Protein AF-A0A8S3WZW1-F1 (afdb_monomer)

Organism: Parnassius apollo (NCBI:txid110799)

Solvent-accessible surface area (backbone atoms only — not comparable to full-atom values): 11035 Å² total; per-residue (Å²): 134,59,72,68,61,63,76,68,53,50,45,88,87,77,66,47,67,80,76,90,69,87,63,89,79,61,82,78,77,76,82,77,85,79,80,88,86,80,88,83,90,83,90,84,92,82,85,89,81,85,84,75,82,80,80,79,87,76,80,90,77,90,75,83,87,74,86,74,86,72,76,78,71,56,63,69,59,54,53,51,51,53,51,49,53,52,51,49,54,50,49,54,51,49,52,49,52,53,50,54,49,52,52,50,54,51,53,49,53,51,50,52,57,49,52,54,49,56,50,49,52,52,50,53,51,50,49,57,51,48,55,49,51,52,52,51,52,50,52,51,49,55,52,48,54,52,53,53,52,51,50,55,51,53,52,49,54,52,49,56,51,50,52,54,50,54,52,52,53,61,76,73,108

pLDDT: mean 79.23, std 22.6, range [35.94, 98.62]

Foldseek 3Di:
DDPVCVVCDADPPPRDDDDDDDCPPPPPPDPPPDDDDDDDDDDDDDDDDPDDDDDDDDDDDDDDDDDDPPPPDPVVVVVVVVVVVVVVVVVVVVVVVVVVVVVVVVVVVVVVVVVVVVVVVVVVVVVVVVVVVVVVVVVVVVVVVVVVVVVVVVVVVVVVVVVVVVVVVVVVD

Structure (mmCIF, N/CA/C/O backbone):
data_AF-A0A8S3WZW1-F1
#
_entry.id   AF-A0A8S3WZW1-F1
#
loop_
_atom_site.group_PDB
_atom_site.id
_atom_site.type_symbol
_atom_site.label_atom_id
_atom_site.label_alt_id
_atom_site.label_comp_id
_atom_site.label_asym_id
_atom_site.label_entity_id
_atom_site.label_seq_id
_atom_site.pdbx_PDB_ins_code
_atom_site.Cartn_x
_atom_site.Cartn_y
_atom_site.Cartn_z
_atom_site.occupancy
_atom_site.B_iso_or_equiv
_atom_site.auth_seq_id
_atom_site.auth_comp_id
_atom_site.auth_asym_id
_atom_site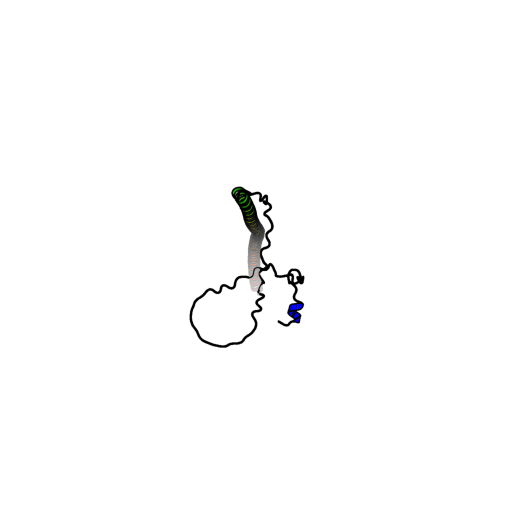.auth_atom_id
_atom_site.pdbx_PDB_model_num
ATOM 1 N N . MET A 1 1 ? 14.688 -11.300 60.352 1.00 54.62 1 MET A N 1
ATOM 2 C CA . MET A 1 1 ? 14.411 -9.846 60.272 1.00 54.62 1 MET A CA 1
ATOM 3 C C . MET A 1 1 ? 14.856 -9.210 61.568 1.00 54.62 1 MET A C 1
ATOM 5 O O . MET A 1 1 ? 14.256 -9.486 62.604 1.00 54.62 1 MET A O 1
ATOM 9 N N . ASP A 1 2 ? 15.897 -8.394 61.490 1.00 75.69 2 ASP A N 1
ATOM 10 C CA . ASP A 1 2 ? 16.558 -7.781 62.645 1.00 75.69 2 ASP A CA 1
ATOM 11 C C . ASP A 1 2 ? 15.654 -6.732 63.305 1.00 75.69 2 ASP A C 1
ATOM 13 O O . ASP A 1 2 ? 14.793 -6.137 62.647 1.00 75.69 2 ASP A O 1
ATOM 17 N N . LYS A 1 3 ? 15.830 -6.508 64.611 1.00 74.81 3 LYS A N 1
ATOM 18 C CA . LYS A 1 3 ? 14.940 -5.653 65.419 1.00 74.81 3 LYS A CA 1
ATOM 19 C C . LYS A 1 3 ? 14.848 -4.226 64.856 1.00 74.81 3 LYS A C 1
ATOM 21 O O . LYS A 1 3 ? 13.752 -3.712 64.657 1.00 74.81 3 LYS A O 1
ATOM 26 N N . GLU A 1 4 ? 15.986 -3.664 64.453 1.00 73.44 4 GLU A N 1
ATOM 27 C CA . GLU A 1 4 ? 16.100 -2.337 63.831 1.00 73.44 4 GLU A CA 1
ATOM 28 C C . GLU A 1 4 ? 15.308 -2.204 62.518 1.00 73.44 4 GLU A C 1
ATOM 30 O O . GLU A 1 4 ? 14.710 -1.161 62.246 1.00 73.44 4 GLU A O 1
ATOM 35 N N . LYS A 1 5 ? 15.240 -3.274 61.711 1.00 73.50 5 LYS A N 1
ATOM 36 C CA . LYS A 1 5 ? 14.475 -3.286 60.451 1.00 73.50 5 LYS A CA 1
ATOM 37 C C . LYS A 1 5 ? 12.965 -3.283 60.699 1.00 73.50 5 LYS A C 1
ATOM 39 O O . LYS A 1 5 ? 12.228 -2.731 59.887 1.00 73.50 5 LYS A O 1
ATOM 44 N N . LYS A 1 6 ? 12.500 -3.850 61.821 1.00 76.00 6 LYS A N 1
ATOM 45 C CA . LYS A 1 6 ? 11.085 -3.787 62.229 1.00 76.00 6 LYS A CA 1
ATOM 46 C C . LYS A 1 6 ? 10.701 -2.384 62.700 1.00 76.00 6 LYS A C 1
ATOM 48 O O . LYS A 1 6 ? 9.657 -1.878 62.297 1.00 76.00 6 LYS A O 1
ATOM 53 N N . ASP A 1 7 ? 11.544 -1.738 63.504 1.00 75.12 7 ASP A N 1
ATOM 54 C CA . ASP A 1 7 ? 11.241 -0.405 64.038 1.00 75.12 7 ASP A CA 1
ATOM 55 C C . ASP A 1 7 ? 11.327 0.708 62.981 1.00 75.12 7 ASP A C 1
ATOM 57 O O . ASP A 1 7 ? 10.606 1.704 63.087 1.00 75.12 7 ASP A O 1
ATOM 61 N N . ASN A 1 8 ? 12.118 0.524 61.922 1.00 78.25 8 ASN A N 1
ATOM 62 C CA . ASN A 1 8 ? 12.224 1.472 60.807 1.00 78.25 8 ASN A CA 1
ATOM 63 C C . ASN A 1 8 ? 11.311 1.159 59.608 1.00 78.25 8 ASN A C 1
ATOM 65 O O . ASN A 1 8 ? 11.361 1.876 58.605 1.00 78.25 8 ASN A O 1
ATOM 69 N N . TRP A 1 9 ? 10.452 0.136 59.694 1.00 79.75 9 TRP A N 1
ATOM 70 C CA . TRP A 1 9 ? 9.528 -0.191 58.609 1.00 79.75 9 TRP A CA 1
ATOM 71 C C . TRP A 1 9 ? 8.501 0.932 58.381 1.00 79.75 9 TRP A C 1
ATOM 73 O O . TRP A 1 9 ? 7.864 1.432 59.313 1.00 79.75 9 TRP A O 1
ATOM 83 N N . LYS A 1 10 ? 8.338 1.320 57.114 1.00 83.69 10 LYS A N 1
ATOM 84 C CA . LYS A 1 10 ? 7.369 2.312 56.631 1.00 83.69 10 LYS A CA 1
ATOM 85 C C . LYS A 1 10 ? 6.571 1.682 55.497 1.00 83.69 10 LYS A C 1
ATOM 87 O O . LYS A 1 10 ? 7.134 0.933 54.701 1.00 83.69 10 LYS A O 1
ATOM 92 N N . CYS A 1 11 ? 5.289 2.022 55.389 1.00 80.56 11 CYS A N 1
ATOM 93 C CA . CYS A 1 11 ? 4.469 1.550 54.275 1.00 80.56 11 CYS A CA 1
ATOM 94 C C . CYS A 1 11 ? 5.054 2.057 52.938 1.00 80.56 11 CYS A C 1
ATOM 96 O O . CYS A 1 11 ? 5.253 3.269 52.808 1.00 80.56 11 CYS A O 1
ATOM 98 N N . PRO A 1 12 ? 5.316 1.191 51.938 1.00 79.31 12 PRO A N 1
ATOM 99 C CA . PRO A 1 12 ? 5.925 1.613 50.675 1.00 79.31 12 PRO A CA 1
ATOM 100 C C . PRO A 1 12 ? 5.044 2.597 49.888 1.00 79.31 12 PRO A C 1
ATOM 102 O O . PRO A 1 12 ? 5.572 3.493 49.234 1.00 79.31 12 PRO A O 1
ATOM 105 N N . THR A 1 13 ? 3.716 2.485 50.006 1.00 79.50 13 THR A N 1
ATOM 106 C CA . THR A 1 13 ? 2.749 3.306 49.259 1.00 79.50 13 THR A CA 1
ATOM 107 C C . THR A 1 13 ? 2.593 4.717 49.831 1.00 79.50 13 THR A C 1
ATOM 109 O O . THR A 1 13 ? 2.595 5.685 49.080 1.00 79.50 13 THR A O 1
ATOM 112 N N . CYS A 1 14 ? 2.473 4.864 51.158 1.00 82.12 14 CYS A N 1
ATOM 113 C CA . CYS A 1 14 ? 2.207 6.164 51.798 1.00 82.12 14 CYS A CA 1
ATOM 114 C C . CYS A 1 14 ? 3.377 6.724 52.625 1.00 82.12 14 CYS A C 1
ATOM 116 O O . CYS A 1 14 ? 3.243 7.786 53.228 1.00 82.12 14 CYS A O 1
ATOM 118 N N . LYS A 1 15 ? 4.512 6.010 52.700 1.00 79.19 15 LYS A N 1
ATOM 119 C CA . LYS A 1 15 ? 5.750 6.359 53.436 1.00 79.19 15 LYS A CA 1
ATOM 120 C C . LYS A 1 15 ? 5.577 6.691 54.930 1.00 79.19 15 LYS A C 1
ATOM 122 O O . LYS A 1 15 ? 6.544 7.076 55.591 1.00 79.19 15 LYS A O 1
ATOM 127 N N . SER A 1 16 ? 4.383 6.499 55.486 1.00 80.56 16 SER A N 1
ATOM 128 C CA . SER A 1 16 ? 4.075 6.747 56.892 1.00 80.56 16 SER A CA 1
ATOM 129 C C . SER A 1 16 ? 4.360 5.518 57.764 1.00 80.56 16 SER A C 1
ATOM 131 O O . SER A 1 16 ? 4.312 4.371 57.308 1.00 80.56 16 SER A O 1
ATOM 133 N N . LYS A 1 17 ? 4.662 5.776 59.040 1.00 78.94 17 LYS A N 1
ATOM 134 C CA . LYS A 1 17 ? 4.694 4.777 60.111 1.00 78.94 17 LYS A CA 1
ATOM 135 C C . LYS A 1 17 ? 3.435 4.991 60.944 1.00 78.94 17 LYS A C 1
ATOM 137 O O . LYS A 1 17 ? 3.364 5.965 61.692 1.00 78.94 17 LYS A O 1
ATOM 142 N N . GLN A 1 18 ? 2.432 4.128 60.786 1.00 70.88 18 GLN A N 1
ATOM 143 C CA . GLN A 1 18 ? 1.236 4.220 61.620 1.00 70.88 18 GLN A CA 1
ATOM 144 C C . GLN A 1 18 ? 1.600 3.948 63.084 1.00 70.88 18 GLN A C 1
ATOM 146 O O . GLN A 1 18 ? 2.420 3.077 63.389 1.00 70.88 18 GLN A O 1
ATOM 151 N N . ARG A 1 19 ? 1.024 4.738 63.996 1.00 68.12 19 ARG A N 1
ATOM 152 C CA . ARG A 1 19 ? 1.172 4.502 65.435 1.00 68.12 19 ARG A CA 1
ATOM 153 C C . ARG A 1 19 ? 0.444 3.205 65.781 1.00 68.12 19 ARG A C 1
ATOM 155 O O . ARG A 1 19 ? -0.629 2.947 65.245 1.00 68.12 19 ARG A O 1
ATOM 162 N N . LYS A 1 20 ? 1.018 2.406 66.683 1.00 69.25 20 LYS A N 1
ATOM 163 C CA . LYS A 1 20 ? 0.307 1.272 67.282 1.00 69.25 20 LYS A CA 1
ATOM 164 C C . LYS A 1 20 ? -0.819 1.855 68.136 1.00 69.25 20 LYS A C 1
ATOM 166 O O . LYS A 1 20 ? -0.537 2.452 69.172 1.00 69.25 20 LYS A O 1
ATOM 171 N N . PHE A 1 21 ? -2.049 1.766 67.644 1.00 61.47 21 PHE A N 1
ATOM 172 C CA . PHE A 1 21 ? -3.242 2.113 68.407 1.00 61.47 21 PHE A CA 1
ATOM 173 C C . PHE A 1 21 ? -3.668 0.939 69.287 1.00 61.47 21 PHE A C 1
ATOM 175 O O . PHE A 1 21 ? -3.117 -0.159 69.188 1.00 61.47 21 PHE A O 1
ATOM 182 N N . ASP A 1 22 ? -4.612 1.204 70.183 1.00 55.81 22 ASP A N 1
ATOM 183 C CA . ASP A 1 22 ? -5.163 0.186 71.061 1.00 55.81 22 ASP A CA 1
ATOM 184 C C . ASP A 1 22 ? -5.969 -0.853 70.260 1.00 55.81 22 ASP A C 1
ATOM 186 O O . ASP A 1 22 ? -6.866 -0.508 69.490 1.00 55.81 22 ASP A O 1
ATOM 190 N N . ASN A 1 23 ? -5.637 -2.131 70.445 1.00 64.50 23 ASN A N 1
ATOM 191 C CA . ASN A 1 23 ? -6.198 -3.252 69.685 1.00 64.50 23 ASN A CA 1
ATOM 192 C C . ASN A 1 23 ? -7.488 -3.816 70.313 1.00 64.50 23 ASN A C 1
ATOM 194 O O . ASN A 1 23 ? -7.969 -4.858 69.874 1.00 64.50 23 ASN A O 1
ATOM 198 N N . THR A 1 24 ? -8.059 -3.147 71.321 1.00 65.69 24 THR A N 1
ATOM 199 C CA . THR A 1 24 ? -9.237 -3.598 72.090 1.00 65.69 24 THR A CA 1
ATOM 200 C C . THR A 1 24 ? -10.475 -3.932 71.238 1.00 65.69 24 THR A C 1
ATOM 202 O O . THR A 1 24 ? -11.296 -4.740 71.661 1.00 65.69 24 THR A O 1
ATOM 205 N N . ASN A 1 25 ? -10.596 -3.376 70.024 1.00 57.97 25 ASN A N 1
ATOM 206 C CA . ASN A 1 25 ? -11.688 -3.668 69.079 1.00 57.97 25 ASN A CA 1
ATOM 207 C C . ASN A 1 25 ? -11.273 -4.530 67.869 1.00 57.97 25 ASN A C 1
ATOM 209 O O . ASN A 1 25 ? -12.059 -4.682 66.934 1.00 57.97 25 ASN A O 1
ATOM 213 N N . THR A 1 26 ? -10.064 -5.097 67.844 1.00 61.00 26 THR A N 1
ATOM 214 C CA . THR A 1 26 ? -9.662 -6.018 66.770 1.00 61.00 26 THR A CA 1
ATOM 215 C C . THR A 1 26 ? -10.430 -7.335 66.929 1.00 61.00 26 THR A C 1
ATOM 217 O O . THR A 1 26 ? -10.285 -7.976 67.972 1.00 61.00 26 THR A O 1
ATOM 220 N N . PRO A 1 27 ? -11.222 -7.787 65.935 1.00 52.31 27 PRO A N 1
ATOM 221 C CA . PRO A 1 27 ? -11.937 -9.052 66.044 1.00 52.31 27 PRO A CA 1
ATOM 222 C C . PRO A 1 27 ? -10.936 -10.198 66.188 1.00 52.31 27 PRO A C 1
ATOM 224 O O . PRO A 1 27 ? -10.181 -10.494 65.259 1.00 52.31 27 PRO A O 1
ATOM 227 N N . VAL A 1 28 ? -10.914 -10.842 67.356 1.00 55.47 28 VAL A N 1
ATOM 228 C CA . VAL A 1 28 ? -10.090 -12.033 67.569 1.00 55.47 28 VAL A CA 1
ATOM 229 C C . VAL A 1 28 ? -10.707 -13.152 66.743 1.00 55.47 28 VAL A C 1
ATOM 231 O O . VAL A 1 28 ? -11.737 -13.719 67.109 1.00 55.47 28 VAL A O 1
ATOM 234 N N . GLN A 1 29 ? -10.090 -13.434 65.596 1.00 46.97 29 GLN A N 1
ATOM 235 C CA . GLN A 1 29 ? -10.483 -14.531 64.728 1.00 46.97 29 GLN A CA 1
ATOM 236 C C . GLN A 1 29 ? -10.411 -15.818 65.552 1.00 46.97 29 GLN A C 1
ATOM 238 O O . GLN A 1 29 ? -9.341 -16.209 66.015 1.00 46.97 29 GLN A O 1
ATOM 243 N N . SER A 1 30 ? -11.567 -16.428 65.810 1.00 45.31 30 SER A N 1
ATOM 244 C CA . SER A 1 30 ? -11.650 -17.595 66.679 1.00 45.31 30 SER A CA 1
ATOM 245 C C . SER A 1 30 ? -10.825 -18.723 66.068 1.00 45.31 30 SER A C 1
ATOM 247 O O . SER A 1 30 ? -11.159 -19.202 64.983 1.00 45.31 30 SER A O 1
ATOM 249 N N . CYS A 1 31 ? -9.768 -19.163 66.756 1.00 43.66 31 CYS A N 1
ATOM 250 C CA . CYS A 1 31 ? -9.109 -20.417 66.418 1.00 43.66 31 CYS A CA 1
ATO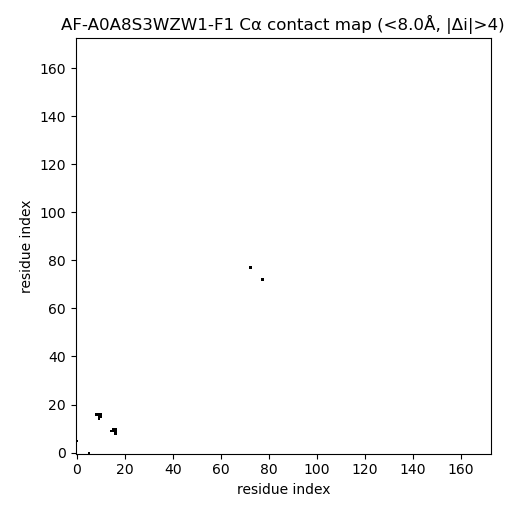M 251 C C . CYS A 1 31 ? -10.152 -21.530 66.527 1.00 43.66 31 CYS A C 1
ATOM 253 O O . CYS A 1 31 ? -10.531 -21.930 67.629 1.00 43.66 31 CYS A O 1
ATOM 255 N N . ARG A 1 32 ? -10.641 -22.005 65.378 1.00 42.94 32 ARG A N 1
ATOM 256 C CA . ARG A 1 32 ? -11.496 -23.185 65.301 1.00 42.94 32 ARG A CA 1
ATOM 257 C C . ARG A 1 32 ? -10.682 -24.397 65.736 1.00 42.94 32 ARG A C 1
ATOM 259 O O . ARG A 1 32 ? -9.927 -24.961 64.951 1.00 42.94 32 ARG A O 1
ATOM 266 N N . MET A 1 33 ? -10.865 -24.788 66.991 1.00 48.00 33 MET A N 1
ATOM 267 C CA . MET A 1 33 ? -10.559 -26.130 67.482 1.00 48.00 33 MET A CA 1
ATOM 268 C C . MET A 1 33 ? -11.605 -27.114 66.930 1.00 48.00 33 MET A C 1
ATOM 270 O O . MET A 1 33 ? -12.412 -27.658 67.677 1.00 48.00 33 MET A O 1
ATOM 274 N N . ASP A 1 34 ? -11.611 -27.315 65.609 1.00 39.38 34 ASP A N 1
ATOM 275 C CA . ASP A 1 34 ? -12.428 -28.346 64.959 1.00 39.38 34 ASP A CA 1
ATOM 276 C C . ASP A 1 34 ? -11.695 -29.700 65.040 1.00 39.38 34 ASP A C 1
ATOM 278 O O . ASP A 1 34 ? -10.512 -29.809 64.722 1.00 39.38 34 ASP A O 1
ATOM 282 N N . SER A 1 35 ? -12.396 -30.732 65.517 1.00 40.22 35 SER A N 1
ATOM 283 C CA . SER A 1 35 ? -11.824 -32.021 65.940 1.00 40.22 35 SER A CA 1
ATOM 284 C C . SER A 1 35 ? -12.757 -33.182 65.570 1.00 40.22 35 SER A C 1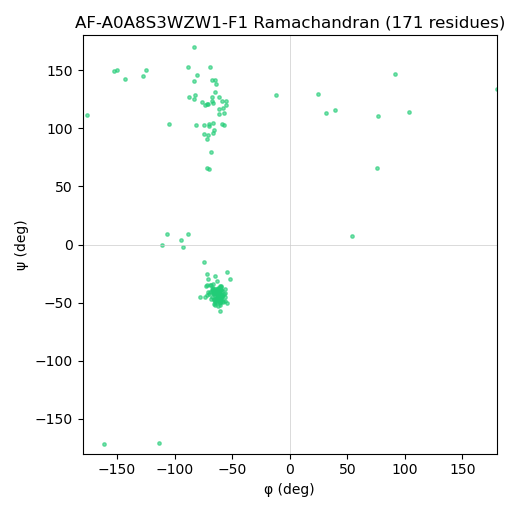
ATOM 286 O O . SER A 1 35 ? -13.966 -33.048 65.725 1.00 40.22 35 SER A O 1
ATOM 288 N N . LEU A 1 36 ? -12.308 -34.366 65.138 1.00 42.16 36 LEU A N 1
ATOM 289 C CA . LEU A 1 36 ? -10.952 -34.866 64.826 1.00 42.16 36 LEU A CA 1
ATOM 290 C C . LEU A 1 36 ? -10.873 -35.136 63.288 1.00 42.16 36 LEU A C 1
ATOM 292 O O . LEU A 1 36 ? -11.790 -34.750 62.573 1.00 42.16 36 LEU A O 1
ATOM 296 N N . SER A 1 37 ? -9.875 -35.751 62.639 1.00 38.41 37 SER A N 1
ATOM 297 C CA . SER A 1 37 ? -8.792 -36.695 62.996 1.00 38.41 37 SER A CA 1
ATOM 298 C C . SER A 1 37 ? -7.700 -36.639 61.887 1.00 38.41 37 SER A C 1
ATOM 300 O O . SER A 1 37 ? -7.782 -35.754 61.042 1.00 38.41 37 SER A O 1
ATOM 302 N N . SER A 1 38 ? -6.646 -37.461 61.775 1.00 37.41 38 SER A N 1
ATOM 303 C CA . SER A 1 38 ? -6.261 -38.773 62.332 1.00 37.41 38 SER A CA 1
ATOM 304 C C . SER A 1 38 ? -4.729 -38.874 62.460 1.00 37.41 38 SER A C 1
ATOM 306 O O . SER A 1 38 ? -4.018 -38.300 61.646 1.00 37.41 38 SER A O 1
ATOM 308 N N . ALA A 1 39 ? -4.265 -39.647 63.452 1.00 45.41 39 ALA A N 1
ATOM 309 C CA . ALA A 1 39 ? -2.952 -40.305 63.589 1.00 45.41 39 ALA A CA 1
ATOM 310 C C . ALA A 1 39 ? -1.682 -39.655 62.974 1.00 45.41 39 ALA A C 1
ATOM 312 O O . ALA A 1 39 ? -1.455 -39.758 61.772 1.00 45.41 39 ALA A O 1
ATOM 313 N N . SER A 1 40 ? -0.741 -39.206 63.822 1.00 36.91 40 SER A N 1
ATOM 314 C CA . SER A 1 40 ? 0.466 -40.005 64.155 1.00 36.91 40 SER A CA 1
ATOM 315 C C . SER A 1 40 ? 1.420 -39.291 65.143 1.00 36.91 40 SER A C 1
ATOM 317 O O . SER A 1 40 ? 1.741 -38.125 64.960 1.00 36.91 40 SER A O 1
ATOM 319 N N . ASP A 1 41 ? 1.872 -40.031 66.162 1.00 37.72 41 ASP A N 1
ATOM 320 C CA . ASP A 1 41 ? 3.148 -39.959 66.904 1.00 37.72 41 ASP A CA 1
ATOM 321 C C . ASP A 1 41 ? 3.852 -38.625 67.310 1.00 37.72 41 ASP A C 1
ATOM 323 O O . ASP A 1 41 ? 4.523 -37.980 66.510 1.00 37.72 41 ASP A O 1
ATOM 327 N N . ARG A 1 42 ? 3.922 -38.452 68.653 1.00 38.75 42 ARG A N 1
ATOM 328 C CA . ARG A 1 42 ? 5.098 -38.117 69.521 1.00 38.75 42 ARG A CA 1
ATOM 329 C C . ARG A 1 42 ? 5.315 -36.690 70.095 1.00 38.75 42 ARG A C 1
ATOM 331 O O . ARG A 1 42 ? 5.640 -35.761 69.373 1.00 38.75 42 ARG A O 1
ATOM 338 N N . ILE A 1 43 ? 5.223 -36.624 71.443 1.00 42.00 43 ILE A N 1
ATOM 339 C CA . ILE A 1 43 ? 6.155 -36.067 72.483 1.00 42.00 43 ILE A CA 1
ATOM 340 C C . ILE A 1 43 ? 7.145 -34.962 72.007 1.00 42.00 43 ILE A C 1
ATOM 342 O O . ILE A 1 43 ? 7.864 -35.204 71.047 1.00 42.00 43 ILE A O 1
ATOM 346 N N . THR A 1 44 ? 7.313 -33.776 72.626 1.00 37.25 44 THR A N 1
ATOM 347 C CA . THR A 1 44 ? 7.437 -33.442 74.071 1.00 37.25 44 THR A CA 1
ATOM 348 C C . THR A 1 44 ? 6.975 -32.028 74.476 1.00 37.25 44 THR A C 1
ATOM 350 O O . THR A 1 44 ? 7.120 -31.063 73.733 1.00 37.25 44 THR A O 1
ATOM 353 N N . GLU A 1 45 ? 6.495 -31.969 75.720 1.00 49.16 45 GLU A N 1
ATOM 354 C CA . GLU A 1 45 ? 6.589 -30.936 76.774 1.00 49.16 45 GLU A CA 1
ATOM 355 C C . GLU A 1 45 ? 7.591 -29.765 76.604 1.00 49.16 45 GLU A C 1
ATOM 357 O O . GLU A 1 45 ? 8.778 -30.000 76.394 1.00 49.16 45 GLU A O 1
ATOM 362 N N . ASP A 1 46 ? 7.105 -28.521 76.765 1.00 35.94 46 ASP A N 1
ATOM 363 C CA . ASP A 1 46 ? 7.481 -27.534 77.819 1.00 35.94 46 ASP A CA 1
ATOM 364 C C . ASP A 1 46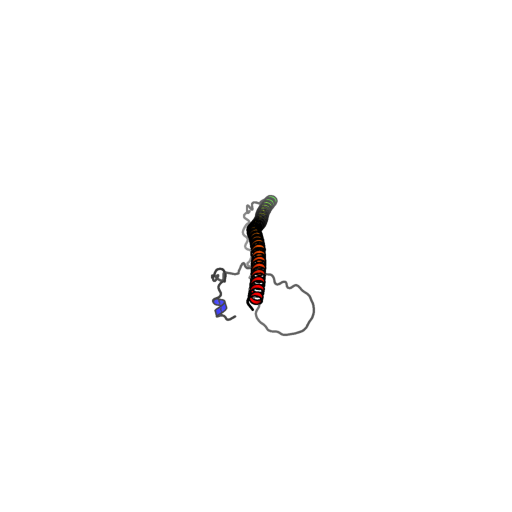 ? 6.574 -26.283 77.652 1.00 35.94 46 ASP A C 1
ATOM 366 O O . ASP A 1 46 ? 6.462 -25.737 76.557 1.00 35.94 46 ASP A O 1
ATOM 370 N N . SER A 1 47 ? 5.657 -25.992 78.580 1.00 40.16 47 SER A N 1
ATOM 371 C CA . SER A 1 47 ? 5.766 -25.077 79.739 1.00 40.16 47 SER A CA 1
ATOM 372 C C . SER A 1 47 ? 5.317 -23.618 79.483 1.00 40.16 47 SER A C 1
ATOM 374 O O . SER A 1 47 ? 5.460 -23.060 78.401 1.00 40.16 47 SER A O 1
ATOM 376 N N . GLU A 1 48 ? 4.762 -23.039 80.554 1.00 44.03 48 GLU A N 1
ATOM 377 C CA . GLU A 1 48 ? 4.527 -21.617 80.864 1.00 44.03 48 GLU A CA 1
ATOM 378 C C . GLU A 1 48 ? 3.376 -20.779 80.229 1.00 44.03 48 GLU A C 1
ATOM 380 O O . GLU A 1 48 ? 3.389 -20.303 79.097 1.00 44.03 48 GLU A O 1
ATOM 385 N N . GLU A 1 49 ? 2.423 -20.466 81.126 1.00 46.28 49 GLU A N 1
ATOM 386 C CA . GLU A 1 49 ? 1.781 -19.151 81.320 1.00 46.28 49 GLU A CA 1
ATOM 387 C C . GLU A 1 49 ? 0.709 -18.641 80.337 1.00 46.28 49 GLU A C 1
ATOM 389 O O . GLU A 1 49 ? 0.775 -17.540 79.775 1.00 46.28 49 GLU A O 1
ATOM 394 N N . CYS A 1 50 ? -0.430 -19.342 80.311 1.00 40.69 50 CYS A N 1
ATOM 395 C CA . CYS A 1 50 ? -1.692 -18.719 79.908 1.00 40.69 50 CYS A CA 1
ATOM 396 C C . CYS A 1 50 ? -2.187 -17.734 80.994 1.00 40.69 50 CYS A C 1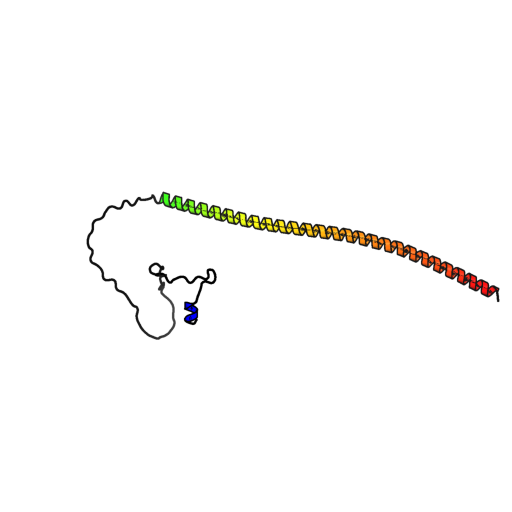
ATOM 398 O O . CYS A 1 50 ? -2.856 -18.112 81.958 1.00 40.69 50 CYS A O 1
ATOM 400 N N . ASN A 1 51 ? -1.842 -16.453 80.834 1.00 47.66 51 ASN A N 1
ATOM 401 C CA . ASN A 1 51 ? -2.193 -15.349 81.733 1.00 47.66 51 ASN A CA 1
ATOM 402 C C . ASN A 1 51 ? -3.708 -15.023 81.716 1.00 47.66 51 ASN A C 1
ATOM 404 O O . ASN A 1 51 ? -4.163 -14.071 81.076 1.00 47.66 51 ASN A O 1
ATOM 408 N N . LEU A 1 52 ? -4.509 -15.815 82.435 1.00 39.59 52 LEU A N 1
ATOM 409 C CA . LEU A 1 52 ? -5.961 -15.639 82.552 1.00 39.59 52 LEU A CA 1
ATOM 410 C C . LEU A 1 52 ? -6.334 -14.576 83.600 1.00 39.59 52 LEU A C 1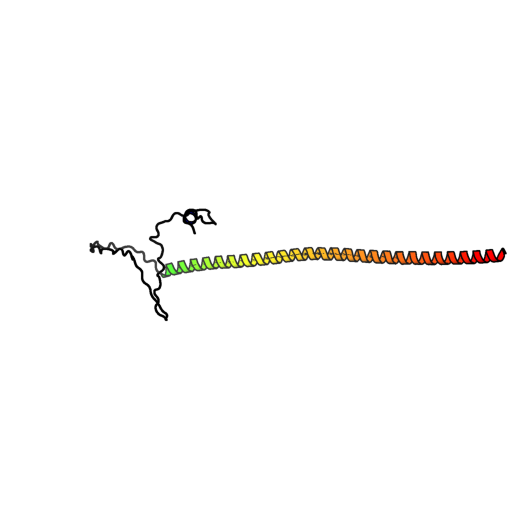
ATOM 412 O O . LEU A 1 52 ? -6.384 -14.840 84.801 1.00 39.59 52 LEU A O 1
ATOM 416 N N . THR A 1 53 ? -6.697 -13.377 83.141 1.00 40.66 53 THR A N 1
ATOM 417 C CA . THR A 1 53 ? -7.314 -12.347 83.993 1.00 40.66 53 THR A CA 1
ATOM 418 C C . THR A 1 53 ? -8.776 -12.695 84.294 1.00 40.66 53 THR A C 1
ATOM 420 O O . THR A 1 53 ? -9.691 -12.381 83.533 1.00 40.66 53 THR A O 1
ATOM 423 N N . GLN A 1 54 ? -9.019 -13.339 85.437 1.00 44.50 54 GLN A N 1
ATOM 424 C CA . GLN A 1 54 ? -10.376 -13.610 85.916 1.00 44.50 54 GLN A CA 1
ATOM 425 C C . GLN A 1 54 ? -11.105 -12.304 86.280 1.00 44.50 54 GLN A C 1
ATOM 427 O O . GLN A 1 54 ? -10.680 -11.557 87.163 1.00 44.50 54 GLN A O 1
ATOM 432 N N . ARG A 1 55 ? -12.250 -12.037 85.636 1.00 45.38 55 ARG A N 1
ATOM 433 C CA . ARG A 1 55 ? -13.151 -10.948 86.041 1.00 45.38 55 ARG A CA 1
ATOM 434 C C . ARG A 1 55 ? -13.891 -11.323 87.326 1.00 45.38 55 ARG A C 1
ATOM 436 O O . ARG A 1 55 ? -14.663 -12.276 87.352 1.00 45.38 55 ARG A O 1
ATOM 443 N N . LYS A 1 56 ? -13.702 -10.515 88.368 1.00 48.84 56 LYS A N 1
ATOM 444 C CA . LYS A 1 56 ? -14.462 -10.578 89.623 1.00 48.84 56 LYS A CA 1
ATOM 445 C C . LYS A 1 56 ? -15.923 -10.165 89.348 1.00 48.84 56 LYS A C 1
ATOM 447 O O . LYS A 1 56 ? -16.119 -9.064 88.829 1.00 48.84 56 LYS A O 1
ATOM 452 N N . PRO A 1 57 ? -16.943 -10.987 89.658 1.00 43.94 57 PRO A N 1
ATOM 453 C CA . PRO A 1 57 ? -18.334 -10.594 89.457 1.00 43.94 57 PRO A CA 1
ATOM 454 C C . PRO A 1 57 ? -18.726 -9.529 90.489 1.00 43.94 57 PRO A C 1
ATOM 456 O O . PRO A 1 57 ? -18.641 -9.758 91.695 1.00 43.94 57 PRO A O 1
ATOM 459 N N . LEU A 1 58 ? -19.142 -8.356 90.009 1.00 48.72 58 LEU A N 1
ATOM 460 C CA . LEU A 1 58 ? -19.738 -7.315 90.844 1.00 48.72 58 LEU A CA 1
ATOM 461 C C . LEU A 1 58 ? -21.230 -7.601 91.058 1.00 48.72 58 LEU A C 1
ATOM 463 O O . LEU A 1 58 ? -21.932 -8.069 90.163 1.00 48.72 58 LEU A O 1
ATOM 467 N N . ILE A 1 59 ? -21.673 -7.345 92.286 1.00 51.53 59 ILE A N 1
ATOM 468 C CA . ILE A 1 59 ? -23.018 -7.615 92.805 1.00 51.53 59 ILE A CA 1
ATOM 469 C C . ILE A 1 59 ? -24.052 -6.745 92.057 1.00 51.53 59 ILE A C 1
ATOM 471 O O . ILE A 1 59 ? -23.753 -5.586 91.765 1.00 51.53 59 ILE A O 1
ATOM 475 N N . PRO A 1 60 ? -25.260 -7.257 91.744 1.00 49.88 60 PRO A N 1
ATOM 476 C CA . PRO A 1 60 ? -26.261 -6.501 90.996 1.00 49.88 60 PRO A CA 1
ATOM 477 C C . PRO A 1 60 ? -26.930 -5.430 91.867 1.00 49.88 60 PRO A C 1
ATOM 479 O O . PRO A 1 60 ? -27.835 -5.721 92.653 1.00 49.88 60 PRO A O 1
ATOM 482 N N . GLU A 1 61 ? -26.526 -4.175 91.688 1.00 43.81 61 GLU A N 1
ATOM 483 C C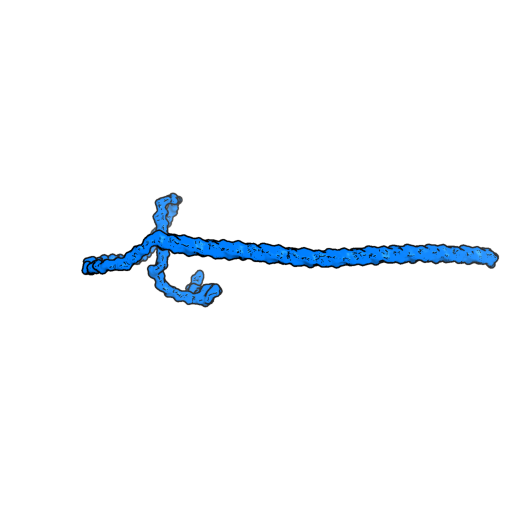A . GLU A 1 61 ? -27.242 -3.034 92.255 1.00 43.81 61 GLU A CA 1
ATOM 484 C C . GLU A 1 61 ? -28.409 -2.638 91.335 1.00 43.81 61 GLU A C 1
ATOM 486 O O . GLU A 1 61 ? -28.251 -2.436 90.130 1.00 43.81 61 GLU A O 1
ATOM 491 N N . LYS A 1 62 ? -29.622 -2.589 91.895 1.00 56.00 62 LYS A N 1
ATOM 492 C CA . LYS A 1 62 ? -30.847 -2.284 91.147 1.00 56.00 62 LYS A CA 1
ATOM 493 C C . LYS A 1 62 ? -30.926 -0.784 90.863 1.00 56.00 62 LYS A C 1
ATOM 495 O O . LYS A 1 62 ? -31.042 -0.004 91.805 1.00 56.00 62 LYS A O 1
ATOM 500 N N . GLN A 1 63 ? -31.019 -0.394 89.593 1.00 45.88 63 GLN A N 1
ATOM 501 C CA . GLN A 1 63 ? -31.573 0.909 89.208 1.00 45.88 63 GLN A CA 1
ATOM 502 C C . GLN A 1 63 ? -32.722 0.757 88.198 1.00 45.88 63 GLN A C 1
ATOM 504 O O . GLN A 1 63 ? -32.764 -0.242 87.473 1.00 45.88 63 GLN A O 1
ATOM 509 N N . PRO A 1 64 ? -33.704 1.682 88.188 1.00 49.00 64 PRO A N 1
ATOM 510 C CA . PRO A 1 64 ? -34.972 1.460 87.504 1.00 49.00 64 PRO A CA 1
ATOM 511 C C . PRO A 1 64 ? -34.882 1.714 86.000 1.00 49.00 64 PRO A C 1
ATOM 513 O O . PRO A 1 64 ? -34.207 2.632 85.538 1.00 49.00 64 PRO A O 1
ATOM 516 N N . LEU A 1 65 ? -35.651 0.929 85.248 1.00 50.94 65 LEU A N 1
ATOM 517 C CA . LEU A 1 65 ? -35.884 1.112 83.820 1.00 50.94 65 LEU A CA 1
ATOM 518 C C . LEU A 1 65 ? -36.477 2.502 83.541 1.00 50.94 65 LEU A C 1
ATOM 520 O O . LEU A 1 65 ? -37.604 2.786 83.945 1.00 50.94 65 LEU A O 1
ATOM 524 N N . SER A 1 66 ? -35.759 3.329 82.782 1.00 46.12 66 SER A N 1
ATOM 525 C CA . SER A 1 66 ? -36.385 4.402 82.007 1.00 46.12 66 SER A CA 1
ATOM 526 C C . SER A 1 66 ? -36.797 3.818 80.650 1.00 46.12 66 SER A C 1
ATOM 528 O O . SER A 1 66 ? -35.952 3.191 80.001 1.00 46.12 66 SER A O 1
ATOM 530 N N . PRO A 1 67 ? -38.064 3.945 80.213 1.00 48.78 67 PRO A N 1
ATOM 531 C CA . PRO A 1 67 ? -38.511 3.369 78.954 1.00 48.78 67 PRO A CA 1
ATOM 532 C C . PRO A 1 67 ? -37.877 4.133 77.791 1.00 48.78 67 PRO A C 1
ATOM 534 O O . PRO A 1 67 ? -38.284 5.243 77.447 1.00 48.78 67 PRO A O 1
ATOM 537 N N . GLY A 1 68 ? -36.859 3.526 77.183 1.00 46.91 68 GLY A N 1
ATOM 538 C CA . GLY A 1 68 ? -36.251 4.054 75.975 1.00 46.91 68 GLY A CA 1
ATOM 539 C C . GLY A 1 68 ? -37.297 4.173 74.872 1.00 46.91 68 GLY A C 1
ATOM 540 O O . GLY A 1 68 ? -37.904 3.182 74.474 1.00 46.91 68 GLY A O 1
ATOM 541 N N . SER A 1 69 ? -37.457 5.384 74.337 1.00 52.81 69 SER A N 1
ATOM 542 C CA . SER A 1 69 ? -38.126 5.626 73.059 1.00 52.81 69 SER A CA 1
ATOM 543 C C . SER A 1 69 ? -37.248 5.092 71.919 1.00 52.81 69 SER A C 1
ATOM 545 O O . SER A 1 69 ? -36.738 5.852 71.093 1.00 52.81 69 SER A O 1
ATOM 547 N N . SER A 1 70 ? -37.047 3.773 71.872 1.00 55.31 70 SER A N 1
ATOM 548 C CA . SER A 1 70 ? -36.539 3.100 70.685 1.00 55.31 70 SER A CA 1
ATOM 549 C C . SER A 1 70 ? -37.610 3.228 69.611 1.00 55.31 70 SER A C 1
ATOM 551 O O . SER A 1 70 ? -38.571 2.459 69.590 1.00 55.31 70 SER A O 1
ATOM 553 N N . SER A 1 71 ? -37.462 4.238 68.753 1.00 56.59 71 SER A N 1
ATOM 554 C CA . SER A 1 71 ? -38.239 4.354 67.525 1.00 56.59 71 SER A CA 1
ATOM 555 C C . SER A 1 71 ? -38.007 3.082 66.718 1.00 56.59 71 SER A C 1
ATOM 557 O O . SER A 1 71 ? -36.932 2.892 66.145 1.00 56.59 71 SER A O 1
ATOM 559 N N . ILE A 1 72 ? -38.988 2.179 66.742 1.00 61.94 72 ILE A N 1
ATOM 560 C CA . ILE A 1 72 ? -38.973 0.963 65.939 1.00 61.94 72 ILE A CA 1
ATOM 561 C C . ILE A 1 72 ? -39.203 1.427 64.503 1.00 61.94 72 ILE A C 1
ATOM 563 O O . ILE A 1 72 ? -40.344 1.577 64.064 1.00 61.94 72 ILE A O 1
ATOM 567 N N . MET A 1 73 ? -38.115 1.702 63.778 1.00 63.91 73 MET A N 1
ATOM 568 C CA . MET A 1 73 ? -38.187 1.723 62.323 1.00 63.91 73 MET A CA 1
ATOM 569 C C . MET A 1 73 ? -38.732 0.365 61.888 1.00 63.91 73 MET A C 1
ATOM 571 O O . MET A 1 73 ? -38.166 -0.665 62.241 1.00 63.91 73 MET A O 1
ATOM 575 N N . ASP A 1 74 ? -39.837 0.373 61.145 1.00 78.81 74 ASP A N 1
ATOM 576 C CA . ASP A 1 74 ? -40.361 -0.830 60.506 1.00 78.81 74 ASP A CA 1
ATOM 577 C C . ASP A 1 74 ? -39.245 -1.439 59.644 1.00 78.81 74 ASP A C 1
ATOM 579 O O . ASP A 1 74 ? -38.747 -0.785 58.722 1.00 78.81 74 ASP A O 1
ATOM 583 N N . ASP A 1 75 ? -38.850 -2.681 59.941 1.00 81.88 75 ASP A N 1
ATOM 584 C CA . ASP A 1 75 ? -37.791 -3.402 59.223 1.00 81.88 75 ASP A CA 1
ATOM 585 C C . ASP A 1 75 ? -38.026 -3.395 57.706 1.00 81.88 75 ASP A C 1
ATOM 587 O O . ASP A 1 75 ? -37.076 -3.368 56.924 1.00 81.88 75 ASP A O 1
ATOM 591 N N . LYS A 1 76 ? -39.288 -3.337 57.254 1.00 86.00 76 LYS A N 1
ATOM 592 C CA . LYS A 1 76 ? -39.621 -3.212 55.827 1.00 86.00 76 LYS A CA 1
ATOM 593 C C . LYS A 1 76 ? -39.105 -1.911 55.214 1.00 86.00 76 LYS A C 1
ATOM 595 O O . LYS A 1 76 ? -38.674 -1.917 54.062 1.00 86.00 76 LYS A O 1
ATOM 600 N N . VAL A 1 77 ? -39.134 -0.802 55.954 1.00 88.69 77 VAL A N 1
ATOM 601 C CA . VAL A 1 77 ? -38.599 0.493 55.506 1.00 88.69 77 VAL A CA 1
ATOM 602 C C . VAL A 1 77 ? -37.079 0.411 55.393 1.00 88.69 77 VAL A C 1
ATOM 604 O O . VAL A 1 77 ? -36.534 0.795 54.358 1.00 88.69 77 VAL A O 1
ATOM 607 N N . LEU A 1 78 ? -36.406 -0.168 56.392 1.00 89.12 78 LEU A N 1
ATOM 608 C CA . LEU A 1 78 ? -34.953 -0.353 56.378 1.00 89.12 78 LEU A CA 1
ATOM 609 C C . LEU A 1 78 ? -34.504 -1.271 55.227 1.00 89.12 78 LEU A C 1
ATOM 611 O O . LEU A 1 78 ? -33.622 -0.902 54.453 1.00 89.12 78 LEU A O 1
ATOM 615 N N . VAL A 1 79 ? -35.166 -2.416 55.035 1.00 91.81 79 VAL A N 1
ATOM 616 C CA . VAL A 1 79 ? -34.910 -3.342 53.916 1.00 91.81 79 VAL A CA 1
ATOM 617 C C . VAL A 1 79 ? -35.150 -2.675 52.557 1.00 91.81 79 VAL A C 1
ATOM 619 O O . VAL A 1 79 ? -34.405 -2.930 51.612 1.00 91.81 79 VAL A O 1
ATOM 622 N N . ASN A 1 80 ? -36.150 -1.798 52.434 1.00 92.25 80 ASN A N 1
ATOM 623 C CA . ASN A 1 80 ? -36.401 -1.058 51.195 1.00 92.25 80 ASN A CA 1
ATOM 624 C C . ASN A 1 80 ? -35.341 0.024 50.921 1.00 92.25 80 ASN A C 1
ATOM 626 O O . ASN A 1 80 ? -34.993 0.230 49.758 1.00 92.25 80 ASN A O 1
ATOM 630 N N . ILE A 1 81 ? -34.804 0.681 51.956 1.00 93.62 81 ILE A N 1
ATOM 631 C CA . ILE A 1 81 ? -33.669 1.613 51.828 1.00 93.62 81 ILE A CA 1
ATOM 632 C C . ILE A 1 81 ? -32.417 0.847 51.384 1.00 93.62 81 ILE A C 1
ATOM 634 O O . ILE A 1 81 ? -31.822 1.202 50.373 1.00 93.62 81 ILE A O 1
ATOM 638 N N . ILE A 1 82 ? -32.082 -0.258 52.060 1.00 93.56 82 ILE A N 1
ATOM 639 C CA . ILE A 1 82 ? -30.935 -1.112 51.710 1.00 93.56 82 ILE A CA 1
ATOM 640 C C . ILE A 1 82 ? -31.069 -1.652 50.278 1.00 93.56 82 ILE A C 1
ATOM 642 O O . ILE A 1 82 ? -30.111 -1.602 49.511 1.00 93.56 82 ILE A O 1
ATOM 646 N N . ARG A 1 83 ? -32.262 -2.119 49.874 1.00 95.50 83 ARG A N 1
ATOM 647 C CA . ARG A 1 83 ? -32.503 -2.584 48.497 1.00 95.50 83 ARG A CA 1
ATOM 648 C C . ARG A 1 83 ? -32.268 -1.471 47.476 1.00 95.50 83 ARG A C 1
ATOM 650 O O . ARG A 1 83 ? -31.660 -1.748 46.448 1.00 95.50 83 ARG A O 1
ATOM 657 N N . ARG A 1 84 ? -32.728 -0.243 47.749 1.00 95.62 84 ARG A N 1
ATOM 658 C CA . ARG A 1 84 ? -32.514 0.911 46.863 1.00 95.62 84 ARG A CA 1
ATOM 659 C C . ARG A 1 84 ? -31.029 1.238 46.729 1.00 95.62 84 ARG A C 1
ATOM 661 O O . ARG A 1 84 ? -30.564 1.378 45.607 1.00 95.62 84 ARG A O 1
ATOM 668 N N . GLU A 1 85 ? -30.304 1.297 47.842 1.00 96.31 85 GLU A N 1
ATOM 669 C CA . GLU A 1 85 ? -28.870 1.607 47.860 1.00 96.31 85 GLU A CA 1
ATOM 670 C C . GLU A 1 85 ? -28.061 0.567 47.067 1.00 96.31 85 GLU A C 1
ATOM 672 O O . GLU A 1 85 ? -27.246 0.912 46.214 1.00 96.31 85 GLU A O 1
ATOM 677 N N . ILE A 1 86 ? -28.362 -0.723 47.270 1.00 96.12 86 ILE A N 1
ATOM 678 C CA . ILE A 1 86 ? -27.757 -1.823 46.506 1.00 96.12 86 ILE A CA 1
ATOM 679 C C . ILE A 1 86 ? -28.116 -1.712 45.019 1.00 96.12 86 ILE A C 1
ATOM 681 O O . ILE A 1 86 ? -27.235 -1.836 44.175 1.00 96.12 86 ILE A O 1
ATOM 685 N N . GLN A 1 87 ? -29.386 -1.469 44.674 1.00 96.69 87 GLN A N 1
ATOM 686 C CA . GLN A 1 87 ? -29.807 -1.321 43.276 1.00 96.69 87 GLN A CA 1
ATOM 687 C C . GLN A 1 87 ? -29.124 -0.137 42.591 1.00 96.69 87 GLN A C 1
ATOM 689 O O . GLN A 1 87 ? -28.692 -0.279 41.449 1.00 96.69 87 GLN A O 1
ATOM 694 N N . GLN A 1 88 ? -28.993 1.000 43.274 1.00 97.06 88 GLN A N 1
ATOM 695 C CA . GLN A 1 88 ? -28.302 2.170 42.747 1.00 97.06 88 GLN A CA 1
ATOM 696 C C . GLN A 1 88 ? -26.812 1.875 42.537 1.00 97.06 88 GLN A C 1
ATOM 698 O O . GLN A 1 88 ? -26.328 2.011 41.417 1.00 97.06 88 GLN A O 1
ATOM 703 N N . SER A 1 89 ? -26.119 1.357 43.555 1.00 97.25 89 SER A N 1
ATOM 704 C CA . SER A 1 89 ? -24.697 1.006 43.462 1.00 97.25 89 SER A CA 1
ATOM 705 C C . SER A 1 89 ? -24.411 -0.034 42.367 1.00 97.25 89 SER A C 1
ATOM 707 O O . SER A 1 89 ? -23.450 0.110 41.612 1.00 97.25 89 SER A O 1
ATOM 709 N N . VAL A 1 90 ? -25.274 -1.047 42.210 1.00 97.12 90 VAL A N 1
ATOM 710 C CA . VAL A 1 90 ? -25.176 -2.029 41.116 1.00 97.12 90 VAL A CA 1
ATOM 711 C C . VAL A 1 90 ? -25.426 -1.379 39.754 1.00 97.12 90 VAL A C 1
ATOM 713 O O . VAL A 1 90 ? -24.701 -1.678 38.809 1.00 97.12 90 VAL A O 1
ATOM 716 N N . THR A 1 91 ? -26.411 -0.484 39.635 1.00 97.19 91 THR A N 1
ATOM 717 C CA . THR A 1 91 ? -26.718 0.197 38.365 1.00 97.19 91 THR A CA 1
ATOM 718 C C . THR A 1 91 ? -25.562 1.096 37.933 1.00 97.19 91 THR A C 1
ATOM 720 O O . THR A 1 91 ? -25.110 0.990 36.798 1.00 97.19 91 THR A O 1
ATOM 723 N N . GLU A 1 92 ? -25.018 1.904 38.847 1.00 97.38 92 GLU A N 1
ATOM 724 C CA . GLU A 1 92 ? -23.856 2.766 38.600 1.00 97.38 92 GLU A CA 1
ATOM 725 C C . GLU A 1 92 ? -22.604 1.949 38.235 1.00 97.38 92 GLU A C 1
ATOM 727 O O . GLU A 1 92 ? -21.885 2.292 37.294 1.00 97.38 92 GLU A O 1
ATOM 732 N N . ALA A 1 93 ? -22.359 0.829 38.927 1.00 97.12 93 ALA A N 1
ATOM 733 C CA . ALA A 1 93 ? -21.242 -0.064 38.622 1.00 97.12 93 ALA A CA 1
ATOM 734 C C . ALA A 1 93 ? -21.382 -0.727 37.240 1.00 97.12 93 ALA A C 1
ATOM 736 O O . ALA A 1 93 ? -20.401 -0.802 36.498 1.00 97.12 93 ALA A O 1
ATOM 737 N N . VAL A 1 94 ? -22.587 -1.178 36.873 1.00 96.94 94 VAL A N 1
ATOM 738 C CA . VAL A 1 94 ? -22.866 -1.775 35.557 1.00 96.94 94 VAL A CA 1
ATOM 739 C C . VAL A 1 94 ? -22.772 -0.727 34.450 1.00 96.94 94 VAL A C 1
ATOM 741 O O . VAL A 1 94 ? -22.099 -0.983 33.456 1.00 96.94 94 VAL A O 1
ATOM 744 N N . GLU A 1 95 ? -23.370 0.456 34.613 1.00 97.50 95 GLU A N 1
ATOM 745 C CA . GLU A 1 95 ? -23.276 1.541 33.627 1.00 97.50 95 GLU A CA 1
ATOM 746 C C . GLU A 1 95 ? -21.815 1.954 33.403 1.00 97.50 95 GLU A C 1
ATOM 748 O O . GLU A 1 95 ? -21.365 2.049 32.261 1.00 97.50 95 GLU A O 1
ATOM 753 N N . SER A 1 96 ? -21.049 2.121 34.485 1.00 97.69 9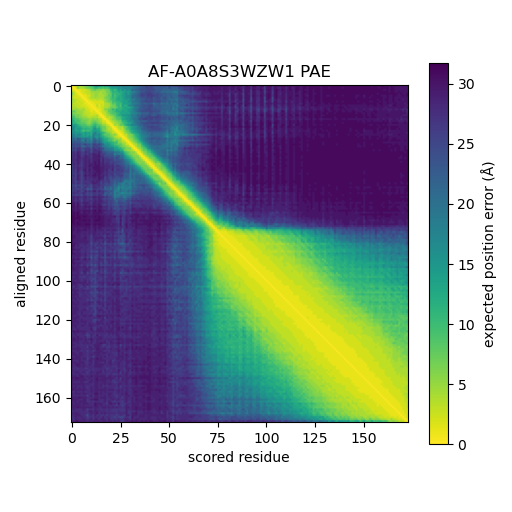6 SER A N 1
ATOM 754 C CA . SER A 1 96 ? -19.621 2.440 34.432 1.00 97.69 96 SER A CA 1
ATOM 755 C C . SER A 1 96 ? -18.811 1.351 33.719 1.00 97.69 96 SER A C 1
ATOM 757 O O . SER A 1 96 ? -18.041 1.658 32.807 1.00 97.69 96 SER A O 1
ATOM 759 N N . ALA A 1 97 ? -19.024 0.074 34.059 1.00 97.31 97 ALA A N 1
ATOM 760 C CA . ALA A 1 97 ? -18.330 -1.049 33.431 1.00 97.31 97 ALA A CA 1
ATOM 761 C C . ALA A 1 97 ? -18.663 -1.182 31.936 1.00 97.31 97 ALA A C 1
ATOM 763 O O . ALA A 1 97 ? -17.758 -1.336 31.116 1.00 97.31 97 ALA A O 1
ATOM 764 N N . VAL A 1 98 ? -19.945 -1.068 31.572 1.00 97.56 98 VAL A N 1
ATOM 765 C CA . VAL A 1 98 ? -20.424 -1.115 30.182 1.00 97.56 98 VAL A CA 1
ATOM 766 C C . VAL A 1 98 ? -19.854 0.050 29.375 1.00 97.56 98 VAL A C 1
ATOM 768 O O . VAL A 1 98 ? -19.331 -0.158 28.281 1.00 97.56 98 VAL A O 1
ATOM 771 N N . LYS A 1 99 ? -19.890 1.270 29.922 1.00 97.88 99 LYS A N 1
ATOM 772 C CA . LYS A 1 99 ? -19.331 2.464 29.282 1.00 97.88 99 LYS A CA 1
ATOM 773 C C . LYS A 1 99 ? -17.820 2.354 29.094 1.00 97.88 99 LYS A C 1
ATOM 775 O O . LYS A 1 99 ? -17.336 2.625 28.003 1.00 97.88 99 LYS A O 1
ATOM 780 N N . MET A 1 100 ? -17.086 1.924 30.121 1.00 97.56 100 MET A N 1
ATOM 781 C CA . MET A 1 100 ? -15.636 1.721 30.050 1.00 97.56 100 MET A CA 1
ATOM 782 C C . MET A 1 100 ? -15.265 0.665 29.003 1.00 97.56 100 MET A C 1
ATOM 784 O O . MET A 1 100 ? -14.344 0.894 28.221 1.00 97.56 100 MET A O 1
ATOM 788 N N . TYR A 1 101 ? -15.996 -0.455 28.962 1.00 97.81 101 TYR A N 1
ATOM 789 C CA . TYR A 1 101 ? -15.800 -1.499 27.959 1.00 97.81 101 TYR A CA 1
ATOM 790 C C . TYR A 1 101 ? -16.024 -0.950 26.546 1.00 97.81 101 TYR A C 1
ATOM 792 O O . TYR A 1 101 ? -15.093 -0.941 25.748 1.00 97.81 101 TYR A O 1
ATOM 800 N N . PHE A 1 102 ? -17.201 -0.388 26.254 1.00 97.81 102 PHE A N 1
ATOM 801 C CA . PHE A 1 102 ? -17.480 0.143 24.919 1.00 97.81 102 PHE A CA 1
ATOM 802 C C . PHE A 1 102 ? -16.540 1.282 24.513 1.00 97.81 102 PHE A C 1
ATOM 804 O O . PHE A 1 102 ? -16.100 1.302 23.369 1.00 97.81 102 PHE A O 1
ATOM 811 N N . SER A 1 103 ? -16.181 2.204 25.415 1.00 98.12 103 SER A N 1
ATOM 812 C CA . SER A 1 103 ? -15.190 3.245 25.108 1.00 98.12 103 SER A CA 1
ATOM 813 C C . SER A 1 103 ? -13.841 2.648 24.699 1.00 98.12 103 SER A C 1
ATOM 815 O O . SER A 1 103 ? -13.287 3.082 23.694 1.00 98.12 103 SER A O 1
ATOM 817 N N . LYS A 1 104 ? -13.354 1.619 25.410 1.00 97.81 104 LYS A N 1
ATOM 818 C CA . LYS A 1 104 ? -12.117 0.912 25.056 1.00 97.81 104 LYS A CA 1
ATOM 819 C C . LYS A 1 104 ? -12.211 0.270 23.669 1.00 97.81 104 LYS A C 1
ATOM 821 O O . LYS A 1 104 ? -11.353 0.526 22.833 1.00 97.81 104 LYS A O 1
ATOM 826 N N . GLU A 1 105 ? -13.254 -0.519 23.414 1.00 98.00 105 GLU A N 1
ATOM 827 C CA . GLU A 1 105 ? -13.433 -1.212 22.128 1.00 98.00 105 GLU A CA 1
ATOM 828 C C . GLU A 1 105 ? -13.581 -0.209 20.964 1.00 98.00 105 GLU A C 1
ATOM 830 O O . GLU A 1 105 ? -13.007 -0.404 19.895 1.00 98.00 105 GLU A O 1
ATOM 835 N N . PHE A 1 106 ? -14.286 0.914 21.164 1.00 98.12 106 PHE A N 1
ATOM 836 C CA . PHE A 1 106 ? -14.391 1.970 20.151 1.00 98.12 106 PHE A CA 1
ATOM 837 C C . PHE A 1 106 ? -13.063 2.692 19.893 1.00 98.12 106 PHE A C 1
ATOM 839 O O . PHE A 1 106 ? -12.783 3.022 18.739 1.00 98.12 106 PHE A O 1
ATOM 846 N N . ASP A 1 107 ? -12.246 2.939 20.919 1.00 98.25 107 ASP A N 1
ATOM 847 C CA . ASP A 1 107 ? -10.916 3.532 20.743 1.00 98.25 107 ASP A CA 1
ATOM 848 C C . ASP A 1 107 ? -9.942 2.555 20.055 1.00 98.25 107 ASP A C 1
ATOM 850 O O . ASP A 1 107 ? -9.149 2.982 19.211 1.00 98.25 107 ASP A O 1
ATOM 854 N N . GLU A 1 108 ? -10.050 1.249 20.319 1.00 98.06 108 GLU A N 1
ATOM 855 C CA . GLU A 1 108 ? -9.295 0.199 19.620 1.00 98.06 108 GLU A CA 1
ATOM 856 C C . GLU A 1 108 ? -9.701 0.113 18.135 1.00 98.06 108 GLU A C 1
ATOM 858 O O . GLU A 1 108 ? -8.844 0.282 17.266 1.00 98.06 108 GLU A O 1
ATOM 863 N N . ILE A 1 109 ? -11.001 0.022 17.817 1.00 98.06 109 ILE A N 1
ATOM 864 C CA . ILE A 1 109 ? -11.518 0.071 16.431 1.00 98.06 109 ILE A CA 1
ATOM 865 C C . ILE A 1 109 ? -11.075 1.356 15.713 1.00 98.06 109 ILE A C 1
ATOM 867 O O . ILE A 1 109 ? -10.694 1.340 14.542 1.00 98.06 109 ILE A O 1
ATOM 871 N N . LYS A 1 110 ? -11.104 2.502 16.398 1.00 98.25 110 LYS A N 1
ATOM 872 C CA . LYS A 1 110 ? -10.673 3.792 15.842 1.00 98.25 110 LYS A CA 1
ATOM 873 C C . LYS A 1 110 ? -9.168 3.830 15.561 1.00 98.25 110 LYS A C 1
ATOM 875 O O . LYS A 1 110 ? -8.763 4.460 14.581 1.00 98.25 110 LYS A O 1
ATOM 880 N N . SER A 1 111 ? -8.362 3.158 16.382 1.00 98.12 111 SER A N 1
ATOM 881 C CA . SER A 1 111 ? -6.927 2.963 16.162 1.00 98.12 111 SER A CA 1
ATOM 882 C C . SER A 1 111 ? -6.669 2.086 14.930 1.00 98.12 111 SER A C 1
ATOM 884 O O . SER A 1 111 ? -5.923 2.485 14.036 1.00 98.12 111 SER A O 1
ATOM 886 N N . GLU A 1 112 ? -7.365 0.952 14.804 1.00 98.12 112 GLU A N 1
ATOM 887 C CA . GLU A 1 112 ? -7.270 0.068 13.631 1.00 98.12 112 GLU A CA 1
ATOM 888 C C . GLU A 1 112 ? -7.722 0.755 12.333 1.00 98.12 112 GLU A C 1
ATOM 890 O O . GLU A 1 112 ? -7.075 0.637 11.292 1.00 98.12 112 GLU A O 1
ATOM 895 N N . LEU A 1 113 ? -8.787 1.559 12.379 1.00 98.00 113 LEU A N 1
ATOM 896 C CA . LEU A 1 113 ? -9.214 2.369 11.234 1.00 98.00 113 LEU A CA 1
ATOM 897 C C . LEU A 1 113 ? -8.189 3.447 10.851 1.00 98.00 113 LEU A C 1
ATOM 899 O O . LEU A 1 113 ? -8.141 3.852 9.687 1.00 98.00 113 LEU A O 1
ATOM 903 N N . ALA A 1 114 ? -7.374 3.929 11.793 1.00 98.12 114 ALA A N 1
ATOM 904 C CA . ALA A 1 114 ? -6.276 4.839 11.488 1.00 98.12 114 ALA A CA 1
ATOM 905 C C . ALA A 1 114 ? -5.112 4.099 10.808 1.00 98.12 114 ALA A C 1
ATOM 907 O O . ALA A 1 114 ? -4.634 4.562 9.771 1.00 98.12 114 ALA A O 1
ATOM 908 N N . THR A 1 115 ? -4.704 2.928 11.311 1.00 97.81 115 THR A N 1
ATOM 909 C CA . THR A 1 115 ? -3.626 2.136 10.687 1.00 97.81 115 THR A CA 1
ATOM 910 C C . THR A 1 115 ? -4.011 1.651 9.287 1.00 97.81 115 THR A C 1
ATOM 912 O O . THR A 1 115 ? -3.206 1.775 8.365 1.00 97.81 115 THR A O 1
ATOM 915 N N . LEU A 1 116 ? -5.262 1.223 9.076 1.00 98.00 116 LEU A N 1
ATOM 916 C CA . LEU A 1 116 ? -5.807 0.879 7.754 1.00 98.00 116 LEU A CA 1
ATOM 917 C C . LEU A 1 116 ? -5.699 2.027 6.738 1.00 98.00 116 LEU A C 1
ATOM 919 O O . LEU A 1 116 ? -5.385 1.782 5.573 1.00 98.00 116 LEU A O 1
ATOM 923 N N . ARG A 1 117 ? -5.906 3.284 7.156 1.00 98.00 117 ARG A N 1
ATOM 924 C CA . ARG A 1 117 ? -5.741 4.454 6.271 1.00 98.00 117 ARG A CA 1
ATOM 925 C C . ARG A 1 117 ? -4.282 4.704 5.902 1.00 98.00 117 ARG A C 1
ATOM 927 O O . ARG A 1 117 ? -4.007 5.014 4.745 1.00 98.00 117 ARG A O 1
ATOM 934 N N . GLU A 1 118 ? -3.349 4.560 6.842 1.00 98.00 118 GLU A N 1
ATOM 935 C CA . GLU A 1 118 ? -1.915 4.712 6.547 1.00 98.00 118 GLU A CA 1
ATOM 936 C C . GLU A 1 118 ? -1.389 3.574 5.652 1.00 98.00 118 GLU A C 1
ATOM 938 O O . GLU A 1 118 ? -0.590 3.820 4.745 1.00 98.00 118 GLU A O 1
ATOM 943 N N . ILE A 1 119 ? -1.900 2.348 5.822 1.00 98.12 119 ILE A N 1
ATOM 944 C CA . ILE A 1 119 ? -1.657 1.237 4.889 1.00 98.12 119 ILE A CA 1
ATOM 945 C C . ILE A 1 119 ? -2.216 1.581 3.501 1.00 98.12 119 ILE A C 1
ATOM 947 O O . ILE A 1 119 ? -1.505 1.423 2.513 1.00 98.12 119 ILE A O 1
ATOM 951 N N . GLY A 1 120 ? -3.436 2.123 3.417 1.00 98.44 120 GLY A N 1
ATOM 952 C CA . GLY A 1 120 ? -4.042 2.576 2.159 1.00 98.44 120 GLY A CA 1
ATOM 953 C C . GLY A 1 120 ? -3.161 3.567 1.391 1.00 98.44 120 GLY A C 1
ATOM 954 O O . GLY A 1 120 ? -2.843 3.323 0.228 1.00 98.44 120 GLY A O 1
ATOM 955 N N . LYS A 1 121 ? -2.668 4.620 2.060 1.00 98.25 121 LYS A N 1
ATOM 956 C CA . LYS A 1 121 ? -1.707 5.578 1.473 1.00 98.25 121 LYS A CA 1
ATOM 957 C C . LYS A 1 121 ? -0.406 4.909 1.021 1.00 98.25 121 LYS A C 1
ATOM 959 O O . LYS A 1 121 ? 0.154 5.272 -0.008 1.00 98.25 121 LYS A O 1
ATOM 964 N N . SER A 1 122 ? 0.088 3.940 1.795 1.00 98.31 122 SER A N 1
ATOM 965 C CA . SER A 1 122 ? 1.323 3.209 1.477 1.00 98.31 122 SER A CA 1
ATOM 966 C C . SER A 1 122 ? 1.164 2.345 0.220 1.00 98.31 122 SER A C 1
ATOM 968 O O . SER A 1 122 ? 2.079 2.274 -0.598 1.00 98.31 122 SER A O 1
ATOM 970 N N . VAL A 1 123 ? -0.010 1.730 0.037 1.00 98.25 123 VAL A N 1
ATOM 971 C CA . VAL A 1 123 ? -0.369 0.964 -1.168 1.00 98.25 123 VAL A CA 1
ATOM 972 C C . VAL A 1 123 ? -0.561 1.885 -2.374 1.00 98.25 123 VAL A C 1
ATOM 974 O O . VAL A 1 123 ? -0.045 1.581 -3.445 1.00 98.25 123 VAL A O 1
ATOM 977 N N . GLU A 1 124 ? -1.231 3.027 -2.209 1.00 98.38 124 GLU A N 1
ATOM 978 C CA . GLU A 1 124 ? -1.400 4.035 -3.268 1.00 98.38 124 GLU A CA 1
ATOM 979 C C . GLU A 1 124 ? -0.042 4.572 -3.756 1.00 98.38 124 GLU A C 1
ATOM 981 O O . GLU A 1 124 ? 0.238 4.581 -4.958 1.00 98.38 124 GLU A O 1
ATOM 986 N N . PHE A 1 125 ? 0.858 4.907 -2.823 1.00 98.50 125 PHE A N 1
ATOM 987 C CA . PHE A 1 125 ? 2.239 5.269 -3.136 1.00 98.50 125 PHE A CA 1
ATOM 988 C C . PHE A 1 125 ? 2.965 4.151 -3.897 1.00 98.50 125 PHE A C 1
ATOM 990 O O . PHE A 1 125 ? 3.553 4.411 -4.949 1.00 98.50 125 PHE A O 1
ATOM 997 N N . LEU A 1 126 ? 2.899 2.904 -3.414 1.00 98.31 126 LEU A N 1
ATOM 998 C CA . LEU A 1 126 ? 3.565 1.772 -4.062 1.00 98.31 126 LEU A CA 1
ATOM 999 C C . LEU A 1 126 ? 3.016 1.501 -5.472 1.00 98.31 126 LEU A C 1
ATOM 1001 O O . LEU A 1 126 ? 3.805 1.226 -6.373 1.00 98.31 126 LEU A O 1
ATOM 1005 N N . SER A 1 127 ? 1.703 1.645 -5.685 1.00 98.38 127 SER A N 1
ATOM 1006 C CA . SER A 1 127 ? 1.078 1.553 -7.011 1.00 98.38 127 SER A CA 1
ATOM 1007 C C . SER A 1 127 ? 1.636 2.621 -7.952 1.00 98.38 127 SER A C 1
ATOM 1009 O O . SER A 1 127 ? 2.129 2.289 -9.025 1.00 98.38 127 SER A O 1
ATOM 1011 N N . SER A 1 128 ? 1.676 3.887 -7.518 1.00 98.50 128 SER A N 1
ATOM 1012 C CA . SER A 1 128 ? 2.212 4.983 -8.342 1.00 98.50 128 SER A CA 1
ATOM 1013 C C . SER A 1 128 ? 3.690 4.784 -8.716 1.00 98.50 128 SER A C 1
ATOM 1015 O O . SER A 1 128 ? 4.111 5.091 -9.834 1.00 98.50 128 SER A O 1
ATOM 1017 N N . GLN A 1 129 ? 4.480 4.209 -7.804 1.00 98.44 129 GLN A N 1
ATOM 1018 C CA . GLN A 1 129 ? 5.885 3.880 -8.037 1.00 98.44 129 GLN A CA 1
ATOM 1019 C C . GLN A 1 129 ? 6.051 2.675 -8.973 1.00 98.44 129 GLN A C 1
ATOM 1021 O O . GLN A 1 129 ? 6.973 2.670 -9.790 1.00 98.44 129 GLN A O 1
ATOM 1026 N N . TYR A 1 130 ? 5.157 1.684 -8.897 1.00 98.50 130 TYR A N 1
ATOM 1027 C CA . TYR A 1 130 ? 5.116 0.557 -9.827 1.00 98.50 130 TYR A CA 1
ATOM 1028 C C . TYR A 1 130 ? 4.775 1.017 -11.251 1.00 98.50 130 TYR A C 1
ATOM 1030 O O . TYR A 1 130 ? 5.504 0.686 -12.187 1.00 98.50 130 TYR A O 1
ATOM 1038 N N . ASP A 1 131 ? 3.736 1.839 -11.413 1.00 98.50 131 ASP A N 1
ATOM 1039 C CA . ASP A 1 131 ? 3.315 2.372 -12.714 1.00 98.50 131 ASP A CA 1
ATOM 1040 C C . ASP A 1 131 ? 4.428 3.207 -13.363 1.00 98.50 131 ASP A C 1
ATOM 1042 O O . ASP A 1 131 ? 4.740 3.043 -14.547 1.00 98.50 131 ASP A O 1
ATOM 1046 N N . ARG A 1 132 ? 5.101 4.045 -12.562 1.00 98.38 132 ARG A N 1
ATOM 1047 C CA . ARG A 1 132 ? 6.282 4.800 -12.992 1.00 98.38 132 ARG A CA 1
ATOM 1048 C C . ARG A 1 132 ? 7.419 3.881 -13.440 1.00 98.38 132 ARG A C 1
ATOM 1050 O O . ARG A 1 132 ? 7.943 4.064 -14.534 1.00 98.38 132 ARG A O 1
ATOM 1057 N N . MET A 1 133 ? 7.779 2.884 -12.631 1.00 98.44 133 MET A N 1
ATOM 1058 C CA . MET A 1 133 ? 8.836 1.925 -12.969 1.00 98.44 133 MET A CA 1
ATOM 1059 C C . MET A 1 133 ? 8.515 1.160 -14.261 1.00 98.44 133 MET A C 1
ATOM 1061 O O . MET A 1 133 ? 9.402 0.947 -15.083 1.00 98.44 133 MET A O 1
ATOM 1065 N N . ASN A 1 134 ? 7.254 0.785 -14.476 1.00 98.56 134 ASN A N 1
ATOM 1066 C CA . ASN A 1 134 ? 6.812 0.103 -15.690 1.00 98.56 134 ASN A CA 1
ATOM 1067 C C . ASN A 1 134 ? 6.912 1.017 -16.931 1.00 98.56 134 ASN A C 1
ATOM 1069 O O . ASN A 1 134 ? 7.354 0.583 -17.996 1.00 98.56 134 ASN A O 1
ATOM 1073 N N . SER A 1 135 ? 6.585 2.307 -16.783 1.00 98.56 135 SER A N 1
ATOM 1074 C CA . SER A 1 135 ? 6.814 3.327 -17.817 1.00 98.56 135 SER A CA 1
ATOM 1075 C C . SER A 1 135 ? 8.305 3.510 -18.134 1.00 98.56 135 SER A C 1
ATOM 1077 O O . SER A 1 135 ? 8.678 3.573 -19.307 1.00 98.56 135 SER A O 1
ATOM 1079 N N . ASP A 1 136 ? 9.165 3.557 -17.113 1.00 98.56 136 ASP A N 1
ATOM 1080 C CA . ASP A 1 136 ? 10.617 3.689 -17.281 1.00 98.56 136 ASP A CA 1
ATOM 1081 C C . ASP A 1 136 ? 11.218 2.445 -17.968 1.00 98.56 136 ASP A C 1
ATOM 1083 O O . ASP A 1 136 ? 12.016 2.582 -18.897 1.00 98.56 136 ASP A O 1
ATOM 1087 N N . ILE A 1 137 ? 10.780 1.232 -17.598 1.00 98.56 137 ILE A N 1
ATOM 1088 C CA . ILE A 1 137 ? 11.158 -0.026 -18.271 1.00 98.56 137 ILE A CA 1
ATOM 1089 C C . ILE A 1 137 ? 10.784 0.022 -19.754 1.00 98.56 137 ILE A C 1
ATOM 1091 O O . ILE A 1 137 ? 11.627 -0.272 -20.602 1.00 98.56 137 ILE A O 1
ATOM 1095 N N . LYS A 1 138 ? 9.551 0.429 -20.081 1.00 98.50 138 LYS A N 1
ATOM 1096 C CA . LYS A 1 138 ? 9.094 0.530 -21.471 1.00 98.50 138 LYS A CA 1
ATOM 1097 C C . LYS A 1 138 ? 9.917 1.547 -22.268 1.00 98.50 138 LYS A C 1
ATOM 1099 O O . LYS A 1 138 ? 10.379 1.231 -23.359 1.00 98.50 138 LYS A O 1
ATOM 1104 N N . ASN A 1 139 ? 10.180 2.726 -21.701 1.00 98.50 139 ASN A N 1
ATOM 1105 C CA . ASN A 1 139 ? 11.023 3.744 -22.334 1.00 98.50 139 ASN A CA 1
ATOM 1106 C C . ASN A 1 139 ? 12.446 3.225 -22.608 1.00 98.50 139 ASN A C 1
ATOM 1108 O O . ASN A 1 139 ? 12.993 3.437 -23.691 1.00 98.50 139 ASN A O 1
ATOM 1112 N N . LEU A 1 140 ? 13.041 2.512 -21.647 1.00 98.44 140 LEU A N 1
ATOM 1113 C CA . LEU A 1 140 ? 14.363 1.906 -21.805 1.00 98.44 140 LEU A CA 1
ATOM 1114 C C . LEU A 1 140 ? 14.369 0.791 -22.858 1.00 98.44 140 LEU A C 1
ATOM 111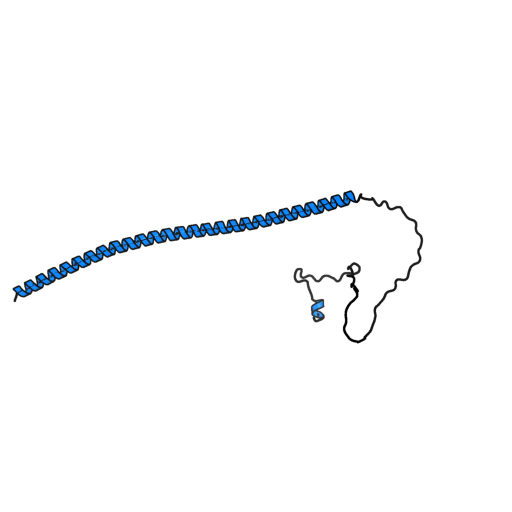6 O O . LEU A 1 140 ? 15.331 0.708 -23.618 1.00 98.44 140 LEU A O 1
ATOM 1120 N N . GLN A 1 141 ? 13.310 -0.018 -22.952 1.00 98.62 141 GLN A N 1
ATOM 1121 C CA . GLN A 1 141 ? 13.141 -1.009 -24.021 1.00 98.62 141 GLN A CA 1
ATOM 1122 C C . GLN A 1 141 ? 13.048 -0.339 -25.397 1.00 98.62 141 GLN A C 1
ATOM 1124 O O . GLN A 1 141 ? 13.809 -0.701 -26.293 1.00 98.62 141 GLN A O 1
ATOM 1129 N N . ASP A 1 142 ? 12.198 0.679 -25.553 1.00 98.44 142 ASP A N 1
ATOM 1130 C CA . ASP A 1 142 ? 12.060 1.428 -26.807 1.00 98.44 142 ASP A CA 1
ATOM 1131 C C . ASP A 1 142 ? 13.423 2.010 -27.236 1.00 98.44 142 ASP A C 1
ATOM 1133 O O . ASP A 1 142 ? 13.884 1.778 -28.357 1.00 98.44 142 ASP A O 1
ATOM 1137 N N . ARG A 1 143 ? 14.142 2.665 -26.313 1.00 98.38 143 ARG A N 1
ATOM 1138 C CA . ARG A 1 143 ? 15.496 3.198 -26.554 1.00 98.38 143 ARG A CA 1
ATOM 1139 C C . ARG A 1 143 ? 16.516 2.114 -26.903 1.00 98.38 143 ARG A C 1
ATOM 1141 O O . ARG A 1 143 ? 17.335 2.338 -27.792 1.00 98.38 143 ARG A O 1
ATOM 1148 N N . LEU A 1 144 ? 16.469 0.955 -26.242 1.00 98.44 144 LEU A N 1
ATOM 1149 C CA . LEU A 1 144 ? 17.332 -0.184 -26.558 1.00 98.44 144 LEU A CA 1
ATOM 1150 C C . LEU A 1 144 ? 17.114 -0.632 -28.009 1.00 98.44 144 LEU A C 1
ATOM 1152 O O . LEU A 1 144 ? 18.086 -0.772 -28.744 1.00 98.44 144 LEU A O 1
ATOM 1156 N N . THR A 1 145 ? 15.858 -0.790 -28.450 1.00 98.44 145 THR A N 1
ATOM 1157 C CA . THR A 1 145 ? 15.566 -1.225 -29.829 1.00 98.44 145 THR A CA 1
ATOM 1158 C C . THR A 1 145 ? 16.076 -0.240 -30.883 1.00 98.44 145 THR A C 1
ATOM 1160 O O . THR A 1 145 ? 16.612 -0.675 -31.905 1.00 98.44 145 THR A O 1
ATOM 1163 N N . VAL A 1 146 ? 15.982 1.071 -30.624 1.00 98.38 146 VAL A N 1
ATOM 1164 C CA . VAL A 1 146 ? 16.540 2.114 -31.502 1.00 98.38 146 VAL A CA 1
ATOM 1165 C C . VAL A 1 146 ? 18.060 1.981 -31.592 1.00 98.38 146 VAL A C 1
ATOM 1167 O O . VAL A 1 146 ? 18.585 1.826 -32.693 1.00 98.38 146 VAL A O 1
ATOM 1170 N N . VAL A 1 147 ? 18.759 1.934 -30.453 1.00 98.44 147 VAL A N 1
ATOM 1171 C CA . VAL A 1 147 ? 20.228 1.812 -30.409 1.00 98.44 147 VAL A CA 1
ATOM 1172 C C . VAL A 1 147 ? 20.709 0.509 -31.060 1.00 98.44 147 VAL A C 1
ATOM 1174 O O . VAL A 1 147 ? 21.694 0.516 -31.796 1.00 98.44 147 VAL A O 1
ATOM 1177 N N . THR A 1 148 ? 20.008 -0.612 -30.859 1.00 98.25 148 THR A N 1
ATOM 1178 C CA . THR A 1 148 ? 20.319 -1.878 -31.543 1.00 98.25 148 THR A CA 1
ATOM 1179 C C . THR A 1 148 ? 20.157 -1.751 -33.059 1.00 98.25 148 THR A C 1
ATOM 1181 O O . THR A 1 148 ? 21.027 -2.206 -33.801 1.00 98.25 148 THR A O 1
ATOM 1184 N N . LYS A 1 149 ? 19.090 -1.103 -33.543 1.00 98.25 149 LYS A N 1
ATOM 1185 C CA . LYS A 1 149 ? 18.863 -0.889 -34.980 1.00 98.25 149 LYS A CA 1
ATOM 1186 C C . LYS A 1 149 ? 19.924 0.024 -35.605 1.00 98.25 149 LYS A C 1
ATOM 1188 O O . LYS A 1 149 ? 20.407 -0.267 -36.699 1.00 98.25 149 LYS A O 1
ATOM 1193 N N . GLU A 1 150 ? 20.300 1.101 -34.923 1.00 98.19 150 GLU A N 1
ATOM 1194 C CA . GLU A 1 150 ? 21.373 2.007 -35.352 1.00 98.19 150 GLU A CA 1
ATOM 1195 C C . GLU A 1 150 ? 22.720 1.274 -35.422 1.00 98.19 150 GLU A C 1
ATOM 1197 O O . GLU A 1 150 ? 23.411 1.360 -36.434 1.00 98.19 150 GLU A O 1
ATOM 1202 N N . ASN A 1 151 ? 23.052 0.470 -34.409 1.00 98.12 151 ASN A N 1
ATOM 1203 C CA . ASN A 1 151 ? 24.282 -0.323 -34.373 1.00 98.12 151 ASN A CA 1
ATOM 1204 C C . ASN A 1 151 ? 24.348 -1.361 -35.512 1.00 98.12 151 ASN A C 1
ATOM 1206 O O . ASN A 1 151 ? 25.370 -1.460 -36.192 1.00 98.12 151 ASN A O 1
ATOM 1210 N N . LEU A 1 152 ? 23.247 -2.070 -35.791 1.00 98.12 152 LEU A N 1
ATOM 1211 C CA . LEU A 1 152 ? 23.149 -2.978 -36.943 1.00 98.12 152 LEU A CA 1
ATOM 1212 C C . LEU A 1 152 ? 23.326 -2.237 -38.278 1.00 98.12 152 LEU A C 1
ATOM 1214 O O . LEU A 1 152 ? 24.010 -2.732 -39.172 1.00 98.12 152 LEU A O 1
ATOM 1218 N N . THR A 1 153 ? 22.755 -1.035 -38.401 1.00 98.12 153 THR A N 1
ATOM 1219 C CA . THR A 1 153 ? 22.872 -0.202 -39.610 1.00 98.12 153 THR A CA 1
ATOM 1220 C C . THR A 1 153 ? 24.317 0.252 -39.832 1.00 98.12 153 THR A C 1
ATOM 1222 O O . THR A 1 153 ? 24.847 0.093 -40.929 1.00 98.12 153 THR A O 1
ATOM 1225 N N . LEU A 1 154 ? 24.980 0.753 -38.784 1.00 98.12 154 LEU A N 1
ATOM 1226 C CA . LEU A 1 154 ? 26.392 1.146 -38.824 1.00 98.12 154 LEU A CA 1
ATOM 1227 C C . LEU A 1 154 ? 27.305 -0.051 -39.116 1.00 98.12 154 LEU A C 1
ATOM 1229 O O . LEU A 1 154 ? 28.238 0.069 -39.903 1.00 98.12 154 LEU A O 1
ATOM 1233 N N . SER A 1 155 ? 27.013 -1.217 -38.535 1.00 98.25 155 SER A N 1
ATOM 1234 C CA . SER A 1 155 ? 27.766 -2.451 -38.788 1.00 98.25 155 SER A CA 1
ATOM 1235 C C . SER A 1 155 ? 27.679 -2.882 -40.256 1.00 98.25 155 SER A C 1
ATOM 1237 O O . SER A 1 155 ? 28.702 -3.233 -40.837 1.00 98.25 155 SER A O 1
ATOM 1239 N N . SER A 1 156 ? 26.495 -2.793 -40.879 1.00 97.75 156 SER A N 1
ATOM 1240 C CA . SER A 1 156 ? 26.334 -3.032 -42.322 1.00 97.75 156 SER A CA 1
ATOM 1241 C C . SER A 1 156 ? 27.167 -2.048 -43.143 1.00 97.75 156 SER A C 1
ATOM 1243 O O . SER A 1 156 ? 27.961 -2.474 -43.970 1.00 97.75 156 SER A O 1
ATOM 1245 N N . GLN A 1 157 ? 27.072 -0.746 -42.854 1.00 97.88 157 GLN A N 1
ATOM 1246 C CA . GLN A 1 157 ? 27.823 0.288 -43.578 1.00 97.88 157 GLN A CA 1
ATOM 1247 C C . GLN A 1 157 ? 29.345 0.101 -43.480 1.00 97.88 157 GLN A C 1
ATOM 1249 O O . GLN A 1 157 ? 30.058 0.353 -44.447 1.00 97.88 157 GLN A O 1
ATOM 1254 N N . VAL A 1 158 ? 29.856 -0.351 -42.330 1.00 98.06 158 VAL A N 1
ATOM 1255 C CA . VAL A 1 158 ? 31.284 -0.664 -42.155 1.00 98.06 158 VAL A CA 1
ATOM 1256 C C . VAL A 1 158 ? 31.700 -1.873 -42.997 1.00 98.06 158 VAL A C 1
ATOM 1258 O O . VAL A 1 158 ? 32.774 -1.832 -43.596 1.00 98.06 158 VAL A O 1
ATOM 1261 N N . LEU A 1 159 ? 30.865 -2.914 -43.086 1.00 97.50 159 LEU A N 1
ATOM 1262 C CA . LEU A 1 159 ? 31.110 -4.058 -43.973 1.00 97.50 159 LEU A CA 1
ATOM 1263 C C . LEU A 1 159 ? 31.089 -3.629 -45.447 1.00 97.50 159 LEU A C 1
ATOM 1265 O O . LEU A 1 159 ? 32.060 -3.886 -46.154 1.00 97.50 159 LEU A O 1
ATOM 1269 N N . ASP A 1 160 ? 30.065 -2.884 -45.874 1.00 97.38 160 ASP A N 1
ATOM 1270 C CA . ASP A 1 160 ? 29.930 -2.379 -47.247 1.00 97.38 160 ASP A CA 1
ATOM 1271 C C . ASP A 1 160 ? 31.165 -1.552 -47.667 1.00 97.38 160 ASP A C 1
ATOM 1273 O O . ASP A 1 160 ? 31.730 -1.746 -48.745 1.00 97.38 160 ASP A O 1
ATOM 1277 N N . ILE A 1 161 ? 31.636 -0.651 -46.792 1.00 97.31 161 ILE A N 1
ATOM 1278 C CA . ILE A 1 161 ? 32.849 0.152 -47.023 1.00 97.31 161 ILE A CA 1
ATOM 1279 C C . ILE A 1 161 ? 34.103 -0.731 -47.058 1.00 97.31 161 ILE A C 1
ATOM 1281 O O . ILE A 1 161 ? 34.981 -0.498 -47.889 1.00 97.31 161 ILE A O 1
ATOM 1285 N N . SER A 1 162 ? 34.201 -1.740 -46.187 1.00 97.50 162 SER A N 1
ATOM 1286 C CA . SER A 1 162 ? 35.334 -2.672 -46.170 1.00 97.50 162 SER A CA 1
ATOM 1287 C C . SER A 1 162 ? 35.411 -3.506 -47.452 1.00 97.50 162 SER A C 1
ATOM 1289 O O . SER A 1 162 ? 36.508 -3.732 -47.961 1.00 97.50 162 SER A O 1
ATOM 1291 N N . ASP A 1 163 ? 34.274 -3.932 -48.000 1.00 97.31 163 ASP A N 1
ATOM 1292 C CA . ASP A 1 163 ? 34.212 -4.690 -49.251 1.00 97.31 163 ASP A CA 1
ATOM 1293 C C . ASP A 1 163 ? 34.562 -3.813 -50.461 1.00 97.31 163 ASP A C 1
ATOM 1295 O O . ASP A 1 163 ? 35.343 -4.231 -51.320 1.00 97.31 163 ASP A O 1
ATOM 1299 N N . ILE A 1 164 ? 34.081 -2.563 -50.497 1.00 97.00 164 ILE A N 1
ATOM 1300 C CA . ILE A 1 164 ? 34.484 -1.575 -51.512 1.00 97.00 164 ILE A CA 1
ATOM 1301 C C . ILE A 1 164 ? 35.995 -1.306 -51.441 1.00 97.00 164 ILE A C 1
ATOM 1303 O O . ILE A 1 164 ? 36.658 -1.276 -52.479 1.00 97.00 164 ILE A O 1
ATOM 1307 N N . LEU A 1 165 ? 36.558 -1.148 -50.237 1.00 96.31 165 LEU A N 1
ATOM 1308 C CA . LEU A 1 165 ? 37.993 -0.928 -50.036 1.00 96.31 165 LEU A CA 1
ATOM 1309 C C . LEU A 1 165 ? 38.819 -2.120 -50.544 1.00 96.31 165 LEU A C 1
ATOM 1311 O O . LEU A 1 165 ? 39.764 -1.924 -51.306 1.00 96.31 165 LEU A O 1
ATOM 1315 N N . ASN A 1 166 ? 38.428 -3.346 -50.178 1.00 96.00 166 ASN A N 1
ATOM 1316 C CA . ASN A 1 166 ? 39.069 -4.580 -50.640 1.00 96.00 166 ASN A CA 1
ATOM 1317 C C . ASN A 1 166 ? 39.037 -4.697 -52.173 1.00 96.00 166 ASN A C 1
ATOM 1319 O O . ASN A 1 166 ? 40.042 -5.053 -52.790 1.00 96.00 166 ASN A O 1
ATOM 1323 N N . LEU A 1 167 ? 37.902 -4.373 -52.801 1.00 96.19 167 LEU A N 1
ATOM 1324 C CA . LEU A 1 167 ? 37.750 -4.393 -54.256 1.00 96.19 167 LEU A CA 1
ATOM 1325 C C . LEU A 1 167 ? 38.641 -3.337 -54.936 1.00 96.19 167 LEU A C 1
ATOM 1327 O O . LEU A 1 167 ? 39.306 -3.632 -55.928 1.00 96.19 167 LEU A O 1
ATOM 1331 N N . MET A 1 168 ? 38.707 -2.120 -54.384 1.00 95.25 168 MET A N 1
ATOM 1332 C CA . MET A 1 168 ? 39.614 -1.073 -54.869 1.00 95.25 168 MET A CA 1
ATOM 1333 C C . MET A 1 168 ? 41.088 -1.470 -54.727 1.00 95.25 168 MET A C 1
ATOM 1335 O O . MET A 1 168 ? 41.872 -1.217 -55.641 1.00 95.25 168 MET A O 1
ATOM 1339 N N . GLU A 1 169 ? 41.471 -2.119 -53.624 1.00 95.81 169 GLU A N 1
ATOM 1340 C CA . GLU A 1 169 ? 42.838 -2.609 -53.431 1.00 95.81 169 GLU A CA 1
ATOM 1341 C C . GLU A 1 169 ? 43.196 -3.699 -54.453 1.00 95.81 169 GLU A C 1
ATOM 1343 O O . GLU A 1 169 ? 44.286 -3.668 -55.023 1.00 95.81 169 GLU A O 1
ATOM 1348 N N . GLN A 1 170 ? 42.270 -4.619 -54.745 1.00 94.88 170 GLN A N 1
ATOM 1349 C CA . GLN A 1 170 ? 42.454 -5.638 -55.785 1.00 94.88 170 GLN A CA 1
ATOM 1350 C C . GLN A 1 170 ? 42.621 -5.025 -57.181 1.00 94.88 170 GLN A C 1
ATOM 1352 O O . GLN A 1 170 ? 43.477 -5.477 -57.934 1.00 94.88 170 GLN A O 1
ATOM 1357 N N . HIS A 1 171 ? 41.855 -3.985 -57.524 1.00 94.00 171 HIS A N 1
ATOM 1358 C CA . HIS A 1 171 ? 41.974 -3.294 -58.815 1.00 94.00 171 HIS A CA 1
ATOM 1359 C C . HIS A 1 171 ? 43.211 -2.390 -58.944 1.00 94.00 171 HIS A C 1
ATOM 1361 O O . HIS A 1 171 ? 43.543 -1.983 -60.056 1.00 94.00 171 HIS A O 1
ATOM 1367 N N . SER A 1 172 ? 43.878 -2.053 -57.836 1.00 92.50 172 SER A N 1
ATOM 1368 C CA . SER A 1 172 ? 45.091 -1.223 -57.830 1.00 92.50 172 SER A CA 1
ATOM 1369 C C . SER A 1 172 ? 46.400 -2.031 -57.890 1.00 92.50 172 SER A C 1
ATOM 1371 O O . SER A 1 172 ? 47.474 -1.420 -57.880 1.00 92.50 172 SER A O 1
ATOM 1373 N N . ARG A 1 173 ? 46.325 -3.367 -57.893 1.00 77.12 173 ARG A N 1
ATOM 1374 C CA . ARG A 1 173 ? 47.462 -4.303 -57.893 1.00 77.12 173 ARG A CA 1
ATOM 1375 C C . ARG A 1 173 ? 47.705 -4.898 -59.282 1.00 77.12 173 ARG A C 1
ATOM 1377 O O . ARG A 1 173 ? 48.900 -5.103 -59.586 1.00 77.12 173 ARG A O 1
#

Radius of gyration: 51.16 Å; Cα contacts (8 Å, |Δi|>4): 8; chains: 1; bounding box: 88×47×152 Å

Secondary structure (DSSP, 8-state):
--HHHHHT---TTT---------TTS---------------------------PPPPPP----PPP--------HHHHHHHHHHHHHHHHHHHHHHHHHHHHHHHHHHHHHHHHHHHHHHHHHHHHHHHHHHHHHHHHHHHHHHHHHHHHHHHHHHHHHHHHHHHHHHHHHT-

Mean predicted aligned error: 19.79 Å

Sequence (173 aa):
MDKEKKDNWKCPTCKSKQRKFDNTNTPVQSCRMDSLSSASDRITEDSEECNLTQRKPLIPEKQPLSPGSSSIMDDKVLVNIIRREIQQSVTEAVESAVKMYFSKEFDEIKSELATLREIGKSVEFLSSQYDRMNSDIKNLQDRLTVVTKENLTLSSQVLDISDILNLMEQHSR